Protein AF-A0A660HN56-F1 (afdb_monomer_lite)

Radius of gyration: 24.52 Å; chains: 1; bounding box: 42×34×96 Å

Structure (mmCIF, N/CA/C/O backbone):
data_AF-A0A660HN56-F1
#
_entry.id   AF-A0A660HN56-F1
#
loop_
_atom_site.group_PDB
_atom_site.id
_atom_site.type_symbol
_atom_site.label_atom_id
_atom_site.label_alt_id
_atom_site.label_comp_id
_atom_site.label_asym_id
_atom_site.label_entity_id
_atom_site.label_seq_id
_atom_site.pdbx_PDB_ins_code
_atom_site.Cartn_x
_atom_site.Cartn_y
_atom_site.Cartn_z
_atom_site.occupancy
_atom_site.B_iso_or_equiv
_atom_site.auth_seq_id
_atom_site.auth_comp_id
_atom_site.auth_asym_id
_atom_site.auth_atom_id
_atom_site.pdbx_PDB_model_num
ATOM 1 N N . MET A 1 1 ? 21.297 7.603 -76.019 1.00 39.81 1 MET A N 1
ATOM 2 C CA . MET A 1 1 ? 21.100 8.470 -74.834 1.00 39.81 1 MET A CA 1
ATOM 3 C C . MET A 1 1 ? 19.832 8.031 -74.113 1.00 39.81 1 MET A C 1
ATOM 5 O O . MET A 1 1 ? 18.761 8.157 -74.688 1.00 39.81 1 MET A O 1
ATOM 9 N N . GLN A 1 2 ? 19.941 7.459 -72.910 1.00 41.53 2 GLN A N 1
ATOM 10 C CA . GLN A 1 2 ? 18.777 7.112 -72.084 1.00 41.53 2 GLN A CA 1
ATOM 11 C C . GLN A 1 2 ? 18.459 8.267 -71.130 1.00 41.53 2 GLN A C 1
ATOM 13 O O . GLN A 1 2 ? 19.328 8.745 -70.405 1.00 41.53 2 GLN A O 1
ATOM 18 N N . ASN A 1 3 ? 17.207 8.720 -71.158 1.00 48.81 3 ASN A N 1
ATOM 19 C CA . ASN A 1 3 ? 16.714 9.828 -70.353 1.00 48.81 3 ASN A CA 1
ATOM 20 C C . ASN A 1 3 ? 16.182 9.271 -69.022 1.00 48.81 3 ASN A C 1
ATOM 22 O O . ASN A 1 3 ? 15.076 8.732 -68.961 1.00 48.81 3 ASN A O 1
ATOM 26 N N . ILE A 1 4 ? 16.980 9.356 -67.957 1.00 54.97 4 ILE A N 1
ATOM 27 C CA . ILE A 1 4 ? 16.567 8.919 -66.618 1.00 54.97 4 ILE A CA 1
ATOM 28 C C . ILE A 1 4 ? 15.692 10.023 -66.015 1.00 54.97 4 ILE A C 1
ATOM 30 O O . ILE A 1 4 ? 16.190 11.029 -65.506 1.00 54.97 4 ILE A O 1
ATOM 34 N N . LYS A 1 5 ? 14.366 9.844 -66.061 1.00 55.28 5 LYS A N 1
ATOM 35 C CA . LYS A 1 5 ? 13.429 10.677 -65.294 1.00 55.28 5 LYS A CA 1
ATOM 36 C C . LYS A 1 5 ? 13.743 10.522 -63.802 1.00 55.28 5 LYS A C 1
ATOM 38 O O . LYS A 1 5 ? 13.498 9.470 -63.216 1.00 55.28 5 LYS A O 1
ATOM 43 N N . LYS A 1 6 ? 14.275 11.580 -63.178 1.00 52.94 6 LYS A N 1
ATOM 44 C CA . LYS A 1 6 ? 14.464 11.656 -61.722 1.00 52.94 6 LYS A CA 1
ATOM 45 C C . LYS A 1 6 ? 13.104 11.561 -61.033 1.00 52.94 6 LYS A C 1
ATOM 47 O O . LYS A 1 6 ? 12.285 12.472 -61.118 1.00 52.94 6 LYS A O 1
ATOM 52 N N . ASN A 1 7 ? 12.884 10.444 -60.351 1.00 50.78 7 ASN A N 1
ATOM 53 C CA . ASN A 1 7 ? 11.679 10.164 -59.586 1.00 50.78 7 ASN A CA 1
ATOM 54 C C . ASN A 1 7 ? 11.642 11.084 -58.354 1.00 50.78 7 ASN A C 1
ATOM 56 O O . ASN A 1 7 ? 12.392 10.884 -57.407 1.00 50.78 7 ASN A O 1
ATOM 60 N N . THR A 1 8 ? 10.813 12.127 -58.370 1.00 52.41 8 THR A N 1
ATOM 61 C CA . THR A 1 8 ? 10.718 13.175 -57.333 1.00 52.41 8 THR A CA 1
ATOM 62 C C . THR A 1 8 ? 10.043 12.719 -56.030 1.00 52.41 8 THR A C 1
ATOM 64 O O . THR A 1 8 ? 9.990 13.486 -55.067 1.00 52.41 8 THR A O 1
ATOM 67 N N . ASN A 1 9 ? 9.589 11.463 -55.951 1.00 56.66 9 ASN A N 1
ATOM 68 C CA . ASN A 1 9 ? 8.907 10.896 -54.781 1.00 56.66 9 ASN A CA 1
ATOM 69 C C . ASN A 1 9 ? 9.781 10.773 -53.521 1.00 56.66 9 ASN A C 1
ATOM 71 O O . ASN A 1 9 ? 9.248 10.766 -52.412 1.00 56.66 9 ASN A O 1
ATOM 75 N N . TYR A 1 10 ? 11.113 10.732 -53.653 1.00 54.84 10 TYR A N 1
ATOM 76 C CA . TYR A 1 10 ? 12.000 10.600 -52.490 1.00 54.84 10 TYR A CA 1
ATOM 77 C C . TYR A 1 10 ? 11.903 11.803 -51.541 1.00 54.84 10 TYR A C 1
ATOM 79 O O . TYR A 1 10 ? 11.897 11.625 -50.326 1.00 54.84 10 TYR A O 1
ATOM 87 N N . LYS A 1 11 ? 11.754 13.025 -52.076 1.00 55.94 11 LYS A N 1
ATOM 88 C CA . LYS A 1 11 ? 11.637 14.237 -51.250 1.00 55.94 11 LYS A CA 1
ATOM 89 C C . LYS A 1 11 ? 10.367 14.203 -50.406 1.00 55.94 11 LYS A C 1
ATOM 91 O O . LYS A 1 11 ? 10.424 14.488 -49.217 1.00 55.94 11 LYS A O 1
ATOM 96 N N . LYS A 1 12 ? 9.238 13.801 -50.999 1.00 59.62 12 LYS A N 1
ATOM 97 C CA . LYS A 1 12 ? 7.933 13.746 -50.322 1.00 59.62 12 LYS A CA 1
ATOM 98 C C . LYS A 1 12 ? 7.923 12.716 -49.186 1.00 59.62 12 LYS A C 1
ATOM 100 O O . LYS A 1 12 ? 7.423 13.017 -48.107 1.00 59.62 12 LYS A O 1
ATOM 105 N N . ASN A 1 13 ? 8.558 11.561 -49.394 1.00 64.75 13 ASN A N 1
ATOM 106 C CA . ASN A 1 13 ? 8.698 10.539 -48.355 1.00 64.75 13 ASN A CA 1
ATOM 107 C C . ASN A 1 13 ? 9.592 11.001 -47.198 1.00 64.75 13 ASN A C 1
ATOM 109 O O . ASN A 1 13 ? 9.250 10.753 -46.049 1.00 64.75 13 ASN A O 1
ATOM 113 N N . ILE A 1 14 ? 10.678 11.736 -47.470 1.00 71.56 14 ILE A N 1
ATOM 114 C CA . ILE A 1 14 ? 11.549 12.280 -46.414 1.00 71.56 14 ILE A CA 1
ATOM 115 C C . ILE A 1 14 ? 10.771 13.223 -45.486 1.00 71.56 14 ILE A C 1
ATOM 117 O O . ILE A 1 14 ? 10.897 13.105 -44.270 1.00 71.56 14 ILE A O 1
ATOM 121 N N . TYR A 1 15 ? 9.927 14.108 -46.029 1.00 70.75 15 TYR A N 1
ATOM 122 C CA . TYR A 1 15 ? 9.119 15.020 -45.208 1.00 70.75 15 TYR A CA 1
ATOM 123 C C . TYR A 1 15 ? 8.108 14.284 -44.323 1.00 70.75 15 TYR A C 1
ATOM 125 O O . TYR A 1 15 ? 7.960 14.631 -43.154 1.00 70.75 15 TYR A O 1
ATOM 133 N N . ILE A 1 16 ? 7.447 13.247 -44.847 1.00 76.69 16 ILE A N 1
ATOM 134 C CA . ILE A 1 16 ? 6.483 12.448 -44.074 1.00 76.69 16 ILE A CA 1
ATOM 135 C C . ILE A 1 16 ? 7.193 11.724 -42.925 1.00 76.69 16 ILE A C 1
ATOM 137 O O . ILE A 1 16 ? 6.751 11.805 -41.779 1.00 76.69 16 ILE A O 1
ATOM 141 N N . THR A 1 17 ? 8.328 11.079 -43.202 1.00 77.12 17 THR A N 1
ATOM 142 C CA . THR A 1 17 ? 9.108 10.374 -42.177 1.00 77.12 17 THR A CA 1
ATOM 143 C C . THR A 1 17 ? 9.617 11.331 -41.097 1.00 77.12 17 THR A C 1
ATOM 145 O O . THR A 1 17 ? 9.566 11.000 -39.912 1.00 77.12 17 THR A O 1
ATOM 148 N N . LEU A 1 18 ? 10.041 12.544 -41.475 1.00 81.31 18 LEU A N 1
ATOM 149 C CA . LEU A 1 18 ? 10.486 13.568 -40.526 1.00 81.31 18 LEU A CA 1
ATOM 150 C C . LEU A 1 18 ? 9.346 14.024 -39.598 1.00 81.31 18 LEU A C 1
ATOM 152 O O . LEU A 1 18 ? 9.545 14.140 -38.391 1.00 81.31 18 LEU A O 1
ATOM 156 N N . MET A 1 19 ? 8.141 14.228 -40.141 1.00 79.25 19 MET A N 1
ATOM 157 C CA . MET A 1 19 ? 6.962 14.630 -39.361 1.00 79.25 19 MET A CA 1
ATOM 158 C C . MET A 1 19 ? 6.532 13.549 -38.360 1.00 79.25 19 MET A C 1
ATOM 160 O O . MET A 1 19 ? 6.151 13.867 -37.230 1.00 79.25 19 MET A O 1
ATOM 164 N N . ILE A 1 20 ? 6.644 12.270 -38.733 1.00 81.81 20 ILE A N 1
ATOM 165 C CA . ILE A 1 20 ? 6.371 11.142 -37.829 1.00 81.81 20 ILE A CA 1
ATOM 166 C C . ILE A 1 20 ? 7.407 11.100 -36.697 1.00 81.81 20 ILE A C 1
ATOM 168 O O . ILE A 1 20 ? 7.032 11.002 -35.529 1.00 81.81 20 ILE A O 1
ATOM 172 N N . LEU A 1 21 ? 8.696 11.248 -37.015 1.00 82.75 21 LEU A N 1
ATOM 173 C CA . LEU A 1 21 ? 9.780 11.294 -36.024 1.00 82.75 21 LEU A CA 1
ATOM 174 C C . LEU A 1 21 ? 9.596 12.431 -35.012 1.00 82.75 21 LEU A C 1
ATOM 176 O O . LEU A 1 21 ? 9.736 12.210 -33.809 1.00 82.75 21 LEU A O 1
ATOM 180 N N . ILE A 1 22 ? 9.231 13.626 -35.483 1.00 85.00 22 ILE A N 1
ATOM 181 C CA . ILE A 1 22 ? 8.946 14.780 -34.619 1.00 85.00 22 ILE A CA 1
ATOM 182 C C . ILE A 1 22 ? 7.739 14.492 -33.718 1.00 85.00 22 ILE A C 1
ATOM 184 O O . ILE A 1 22 ? 7.791 14.769 -32.522 1.00 85.00 22 ILE A O 1
ATOM 188 N N . SER A 1 23 ? 6.683 13.875 -34.253 1.00 81.50 23 SER A N 1
ATOM 189 C CA . SER A 1 23 ? 5.487 13.520 -33.477 1.00 81.50 23 SER A CA 1
ATOM 190 C C . SER A 1 23 ? 5.800 12.512 -32.365 1.00 81.50 23 SER A C 1
ATOM 192 O O . SER A 1 23 ? 5.342 12.676 -31.234 1.00 81.50 23 SER A O 1
ATOM 194 N N . ILE A 1 24 ? 6.638 11.509 -32.652 1.00 80.00 24 ILE A N 1
ATOM 195 C CA . ILE A 1 24 ? 7.109 10.529 -31.662 1.00 80.00 24 ILE A CA 1
ATOM 196 C C . ILE A 1 24 ? 7.974 11.212 -30.594 1.00 80.00 24 ILE A C 1
ATOM 198 O O . ILE A 1 24 ? 7.791 10.962 -29.404 1.00 80.00 24 ILE A O 1
ATOM 202 N N . LEU A 1 25 ? 8.883 12.110 -30.991 1.00 80.50 25 LEU A N 1
ATOM 203 C CA . LEU A 1 25 ? 9.714 12.884 -30.062 1.00 80.50 25 LEU A CA 1
ATOM 204 C C . LEU A 1 25 ? 8.867 13.746 -29.119 1.00 80.50 25 LEU A C 1
ATOM 206 O O . LEU A 1 25 ? 9.097 13.730 -27.910 1.00 80.50 25 LEU A O 1
ATOM 210 N N . ILE A 1 26 ? 7.866 14.451 -29.651 1.00 78.94 26 ILE A N 1
ATOM 211 C CA . ILE A 1 26 ? 6.937 15.269 -28.861 1.00 78.94 26 ILE A CA 1
ATOM 212 C C . ILE A 1 26 ? 6.140 14.387 -27.892 1.00 78.94 26 ILE A C 1
ATOM 214 O O . ILE A 1 26 ? 6.061 14.706 -26.707 1.00 78.94 26 ILE A O 1
ATOM 218 N N . TYR A 1 27 ? 5.612 13.249 -28.353 1.00 76.50 27 TYR A N 1
ATOM 219 C CA . TYR A 1 27 ? 4.894 12.300 -27.498 1.00 76.50 27 TYR A CA 1
ATOM 220 C C . TYR A 1 27 ? 5.771 11.784 -26.343 1.00 76.50 27 TYR A C 1
ATOM 222 O O . TYR A 1 27 ? 5.354 11.798 -25.181 1.00 76.50 27 TYR A O 1
ATOM 230 N N . CYS A 1 28 ? 7.019 11.407 -26.635 1.00 69.31 28 CYS A N 1
ATOM 231 C CA . CYS A 1 28 ? 7.994 10.979 -25.632 1.00 69.31 28 CYS A CA 1
ATOM 232 C C . CYS A 1 28 ? 8.330 12.087 -24.620 1.00 69.31 28 CYS A C 1
ATOM 234 O O . CYS A 1 28 ? 8.469 11.807 -23.427 1.00 69.31 28 CYS A O 1
ATOM 236 N N . LEU A 1 29 ? 8.444 13.342 -25.068 1.00 67.19 29 LEU A N 1
ATOM 237 C CA . LEU A 1 29 ? 8.714 14.494 -24.202 1.00 67.19 29 LEU A CA 1
ATOM 238 C C . LEU A 1 29 ? 7.528 14.819 -23.284 1.00 67.19 29 LEU A C 1
ATOM 240 O O . LEU A 1 29 ? 7.730 15.064 -22.095 1.00 67.19 29 LEU A O 1
ATOM 244 N N . ILE A 1 30 ? 6.296 14.765 -23.800 1.00 67.75 30 ILE A N 1
ATOM 245 C CA . ILE A 1 30 ? 5.078 14.999 -23.009 1.00 67.75 30 ILE A CA 1
ATOM 246 C C . ILE A 1 30 ? 4.934 13.932 -21.916 1.00 67.75 30 ILE A C 1
ATOM 248 O O . ILE A 1 30 ? 4.692 14.273 -20.758 1.00 67.75 30 ILE A O 1
ATOM 252 N N . ASN A 1 31 ? 5.142 12.652 -22.245 1.00 56.94 31 ASN A N 1
ATOM 253 C CA . ASN A 1 31 ? 5.022 11.574 -21.259 1.00 56.94 31 ASN A CA 1
ATOM 254 C C . ASN A 1 31 ? 6.138 11.596 -20.204 1.00 56.94 31 ASN A C 1
ATOM 256 O O . ASN A 1 31 ? 5.867 11.290 -19.045 1.00 56.94 31 ASN A O 1
ATOM 260 N N . LYS A 1 32 ? 7.365 12.013 -20.553 1.00 55.78 32 LYS A N 1
ATOM 261 C CA . LYS A 1 32 ? 8.443 12.209 -19.564 1.00 55.78 32 LYS A CA 1
ATOM 262 C C . LYS A 1 32 ? 8.154 13.344 -18.577 1.00 55.78 32 LYS A C 1
ATOM 264 O O . LYS A 1 32 ? 8.614 13.284 -17.441 1.00 55.78 32 LYS A O 1
ATOM 269 N N . ASN A 1 33 ? 7.387 14.352 -18.995 1.00 46.50 33 ASN A N 1
ATOM 270 C CA . ASN A 1 33 ? 7.068 15.529 -18.187 1.00 46.50 33 ASN A CA 1
ATOM 271 C C . ASN A 1 33 ? 5.767 15.422 -17.387 1.00 46.50 33 ASN A C 1
ATOM 273 O O . ASN A 1 33 ? 5.418 16.378 -16.689 1.00 46.50 33 ASN A O 1
ATOM 277 N N . LYS A 1 34 ? 5.071 14.275 -17.399 1.00 47.69 34 LYS A N 1
ATOM 278 C CA . LYS A 1 34 ? 4.088 13.976 -16.350 1.00 47.69 34 LYS A CA 1
ATOM 279 C C . LYS A 1 34 ? 4.839 13.825 -15.027 1.00 47.69 34 LYS A C 1
ATOM 281 O O . LYS A 1 34 ? 5.174 12.725 -14.599 1.00 47.69 34 LYS A O 1
ATOM 286 N N . LYS A 1 35 ? 5.117 14.959 -14.375 1.00 45.16 35 LYS A N 1
ATOM 287 C CA . LYS A 1 35 ? 5.474 15.007 -12.961 1.00 45.16 35 LYS A CA 1
ATOM 288 C C . LYS A 1 35 ? 4.361 14.280 -12.227 1.00 45.16 35 LYS A C 1
ATOM 290 O O . LYS A 1 35 ? 3.232 14.762 -12.162 1.00 45.16 35 LYS A O 1
ATOM 295 N N . ILE A 1 36 ? 4.690 13.100 -11.722 1.00 50.00 36 ILE A N 1
ATOM 296 C CA . ILE A 1 36 ? 3.876 12.403 -10.742 1.00 50.00 36 ILE A CA 1
ATOM 297 C C . ILE A 1 36 ? 3.841 13.346 -9.550 1.00 50.00 36 ILE A C 1
ATOM 299 O O . ILE A 1 36 ? 4.842 13.541 -8.861 1.00 50.00 36 ILE A O 1
ATOM 303 N N . ASN A 1 37 ? 2.718 14.039 -9.401 1.00 40.22 37 ASN A N 1
ATOM 304 C CA . ASN A 1 37 ? 2.498 14.901 -8.264 1.00 40.22 37 ASN A CA 1
ATOM 305 C C . ASN A 1 37 ? 2.382 13.946 -7.080 1.00 40.22 37 ASN A C 1
ATOM 307 O O . ASN A 1 37 ? 1.400 13.212 -6.980 1.00 40.22 37 ASN A O 1
ATOM 311 N N . ILE A 1 38 ? 3.422 13.872 -6.251 1.00 53.06 38 ILE A N 1
ATOM 312 C CA . ILE A 1 38 ? 3.363 13.128 -4.996 1.00 53.06 38 ILE A CA 1
ATOM 313 C C . ILE A 1 38 ? 2.382 13.917 -4.135 1.00 53.06 38 ILE A C 1
ATOM 315 O O . ILE A 1 38 ? 2.738 14.922 -3.523 1.00 53.06 38 ILE A O 1
ATOM 319 N N . VAL A 1 39 ? 1.108 13.534 -4.199 1.00 54.31 39 VAL A N 1
ATOM 320 C CA . VAL A 1 39 ? 0.046 14.196 -3.454 1.00 54.31 39 VAL A CA 1
ATOM 321 C C . VAL A 1 39 ? 0.306 13.899 -1.986 1.00 54.31 39 VAL A C 1
ATOM 323 O O . VAL A 1 39 ? 0.208 12.752 -1.550 1.00 54.31 39 VAL A O 1
ATOM 326 N N . ASN A 1 40 ? 0.648 14.930 -1.213 1.00 60.09 40 ASN A N 1
ATOM 327 C CA . ASN A 1 40 ? 0.567 14.836 0.237 1.00 60.09 40 ASN A CA 1
ATOM 328 C C . ASN A 1 40 ? -0.903 14.613 0.582 1.00 60.09 40 ASN A C 1
ATOM 330 O O . ASN A 1 40 ? -1.731 15.518 0.487 1.00 60.09 40 ASN A O 1
ATOM 334 N N . LYS A 1 41 ? -1.231 13.365 0.894 1.00 69.69 41 LYS A N 1
ATOM 335 C CA . LYS A 1 41 ? -2.592 12.938 1.158 1.00 69.69 41 LYS A CA 1
ATOM 336 C C . LYS A 1 41 ? -3.011 13.444 2.536 1.00 69.69 41 LYS A C 1
ATOM 338 O O . LYS A 1 41 ? -2.360 13.139 3.532 1.00 69.69 41 LYS A O 1
ATOM 343 N N . GLN A 1 42 ? -4.072 14.242 2.586 1.00 79.06 42 GLN A N 1
ATOM 344 C CA . GLN A 1 42 ? -4.616 14.750 3.842 1.00 79.06 42 GLN A CA 1
ATOM 345 C C . GLN A 1 42 ? -5.485 13.679 4.512 1.00 79.06 42 GLN A C 1
ATOM 347 O O . GLN A 1 42 ? -6.265 12.996 3.850 1.00 79.06 42 GLN A O 1
ATOM 352 N N . ILE A 1 43 ? -5.360 13.553 5.833 1.00 81.75 43 ILE A N 1
ATOM 353 C CA . ILE A 1 43 ? -6.226 12.697 6.648 1.00 81.75 43 I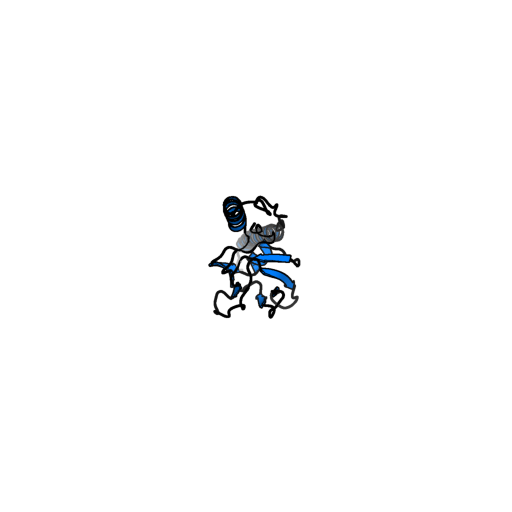LE A CA 1
ATOM 354 C C . ILE A 1 43 ? -7.617 13.330 6.716 1.00 81.75 43 ILE A C 1
ATOM 356 O O . ILE A 1 43 ? -7.748 14.512 7.028 1.00 81.75 43 ILE A O 1
ATOM 360 N N . THR A 1 44 ? -8.651 12.547 6.410 1.00 85.31 44 THR A N 1
ATOM 361 C CA . THR A 1 44 ? -10.049 13.022 6.338 1.00 85.31 44 THR A CA 1
ATOM 362 C C . THR A 1 44 ? -11.012 12.237 7.233 1.00 85.31 44 THR A C 1
ATOM 364 O O . THR A 1 44 ? -12.204 12.534 7.250 1.00 85.31 44 THR A O 1
ATOM 367 N N . TRP A 1 45 ? -10.511 11.253 7.984 1.00 88.50 45 TRP A N 1
ATOM 368 C CA . TRP A 1 45 ? -11.264 10.474 8.972 1.00 88.50 45 TRP A CA 1
ATOM 369 C C . TRP A 1 45 ? -10.829 10.839 10.395 1.00 88.50 45 TRP A C 1
ATOM 371 O O . TRP A 1 45 ? -9.739 11.376 10.609 1.00 88.50 45 TRP A O 1
ATOM 381 N N . ASN A 1 46 ? -11.673 10.525 11.382 1.00 88.2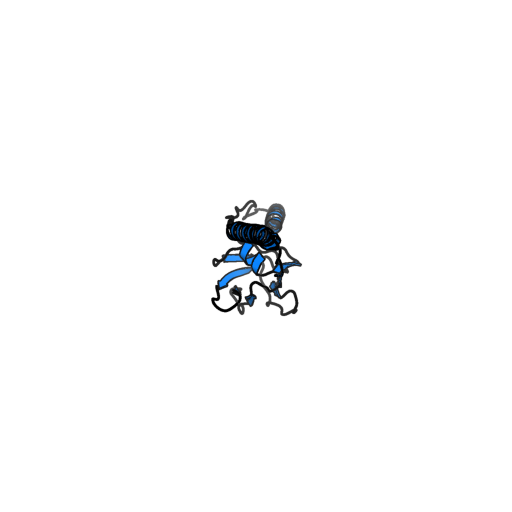5 46 ASN A N 1
ATOM 382 C CA . ASN A 1 46 ? -11.290 10.637 12.786 1.00 88.25 46 ASN A CA 1
ATOM 383 C C . ASN A 1 46 ? -10.264 9.545 13.124 1.00 88.25 46 ASN A C 1
ATOM 385 O O . ASN A 1 46 ? -10.590 8.362 13.071 1.00 88.25 46 ASN A O 1
ATOM 389 N N . LEU A 1 47 ? -9.035 9.936 13.464 1.00 88.94 47 LEU A N 1
ATOM 390 C CA . LEU A 1 47 ? -7.980 9.000 13.864 1.00 88.94 47 LEU A CA 1
ATOM 391 C C . LEU A 1 47 ? -8.243 8.350 15.225 1.00 88.94 47 LEU A C 1
ATOM 393 O O . LEU A 1 47 ? -7.852 7.204 15.418 1.00 88.94 47 LEU A O 1
ATOM 397 N N . ASN A 1 48 ? -8.916 9.067 16.130 1.00 92.81 48 ASN A N 1
ATOM 398 C CA . ASN A 1 48 ? -9.182 8.646 17.505 1.00 92.81 48 ASN A CA 1
ATOM 399 C C . ASN A 1 48 ? -10.703 8.669 17.770 1.00 92.81 48 ASN A C 1
ATOM 401 O O . ASN A 1 48 ? -11.208 9.554 18.468 1.00 92.81 48 ASN A O 1
ATOM 405 N N . PRO A 1 49 ? -11.466 7.759 17.142 1.00 91.88 49 PRO A N 1
ATOM 406 C CA . PRO A 1 49 ? -12.893 7.589 17.405 1.00 91.88 49 PRO A CA 1
ATOM 407 C C . PRO A 1 49 ? -13.139 7.230 18.872 1.00 91.88 49 PRO A C 1
ATOM 409 O O . PRO A 1 49 ? -12.384 6.464 19.458 1.00 91.88 49 PRO A O 1
ATOM 412 N N . SER A 1 50 ? -14.206 7.769 19.463 1.00 93.75 50 SER A N 1
ATOM 413 C CA . SER A 1 50 ? -14.546 7.517 20.875 1.00 93.75 50 SER A CA 1
ATOM 414 C C . SER A 1 50 ? -15.514 6.347 21.055 1.00 93.75 50 SER A C 1
ATOM 416 O O . SER A 1 50 ? -15.745 5.887 22.169 1.00 93.75 50 SER A O 1
ATOM 418 N N . THR A 1 51 ? -16.117 5.867 19.965 1.00 95.88 51 THR A N 1
ATOM 419 C CA . THR A 1 51 ? -17.072 4.754 19.980 1.00 95.88 51 THR A CA 1
ATOM 420 C C . THR A 1 51 ? -16.787 3.763 18.858 1.00 95.88 51 THR A C 1
ATOM 422 O O . THR A 1 51 ? -16.247 4.124 17.812 1.00 95.88 51 THR A O 1
ATOM 425 N N . GLU A 1 52 ? -17.237 2.518 19.025 1.00 94.75 52 GLU A N 1
ATOM 426 C CA . GLU A 1 52 ? -17.141 1.483 17.986 1.00 94.75 52 GLU A CA 1
ATOM 427 C C . GLU A 1 52 ? -17.849 1.907 16.683 1.00 94.75 52 GLU A C 1
ATOM 429 O O . GLU A 1 52 ? -17.391 1.620 15.577 1.00 94.75 52 GLU A O 1
ATOM 434 N N . LYS A 1 53 ? -18.960 2.650 16.781 1.00 95.75 53 LYS A N 1
ATOM 435 C CA . LYS A 1 53 ? -19.676 3.168 15.606 1.00 95.75 53 LYS A CA 1
ATOM 436 C C . LYS A 1 53 ? -18.828 4.181 14.835 1.00 95.75 53 LYS A C 1
ATOM 438 O O . LYS A 1 53 ? -18.746 4.099 13.611 1.00 95.75 53 LYS A O 1
ATOM 443 N N . GLU A 1 54 ? -18.204 5.122 15.537 1.00 94.44 54 GLU A N 1
ATOM 444 C CA . GLU A 1 54 ? -17.293 6.098 14.929 1.00 94.44 54 GLU A CA 1
ATOM 445 C C . G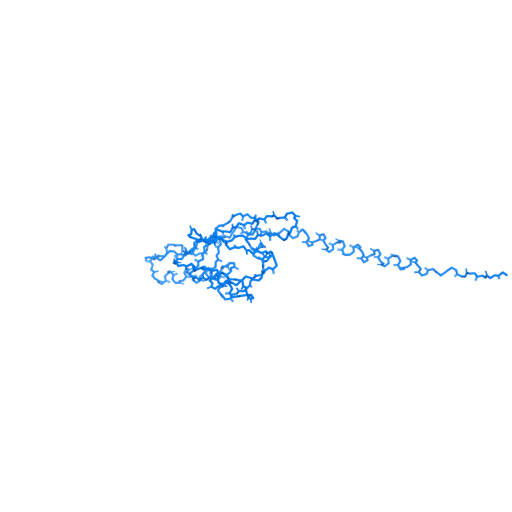LU A 1 54 ? -16.062 5.420 14.334 1.00 94.44 54 GLU A C 1
ATOM 447 O O . GLU A 1 54 ? -15.651 5.777 13.230 1.00 94.44 54 GLU A O 1
ATOM 452 N N . TYR A 1 55 ? -15.528 4.405 15.018 1.00 94.94 55 TYR A N 1
ATOM 453 C CA . TYR A 1 55 ? -14.408 3.615 14.524 1.00 94.94 55 TYR A CA 1
ATOM 454 C C . TYR A 1 55 ? -14.726 2.959 13.184 1.00 94.94 55 TYR A C 1
ATOM 456 O O . TYR A 1 55 ? -13.979 3.134 12.225 1.00 94.94 55 TYR A O 1
ATOM 464 N N . ASN A 1 56 ? -15.871 2.287 13.069 1.00 94.69 56 ASN A N 1
ATOM 465 C CA . ASN A 1 56 ? -16.266 1.631 11.823 1.00 94.69 56 ASN A CA 1
ATOM 466 C C . ASN A 1 56 ? -16.506 2.626 10.671 1.00 94.69 56 ASN A C 1
ATOM 468 O O . ASN A 1 56 ? -16.202 2.323 9.514 1.00 94.69 56 ASN A O 1
ATOM 472 N N . ILE A 1 57 ? -17.006 3.834 10.964 1.00 95.06 57 ILE A N 1
ATOM 473 C CA . ILE A 1 57 ? -17.150 4.905 9.964 1.00 95.06 57 ILE A CA 1
ATOM 474 C C . ILE A 1 57 ? -15.773 5.394 9.499 1.00 95.06 57 ILE A C 1
ATOM 476 O O . ILE A 1 57 ? -15.525 5.460 8.292 1.00 95.06 57 ILE A O 1
ATOM 480 N N . ALA A 1 58 ? -14.880 5.708 10.440 1.00 93.69 58 ALA A N 1
ATOM 481 C CA . ALA A 1 58 ? -13.532 6.181 10.146 1.00 93.69 58 ALA A CA 1
ATOM 482 C C . ALA A 1 58 ? -12.714 5.128 9.382 1.00 93.69 58 ALA A C 1
ATOM 484 O O . ALA A 1 58 ? -12.023 5.458 8.419 1.00 93.69 58 ALA A O 1
ATOM 485 N N . LEU A 1 59 ? -12.848 3.851 9.754 1.00 93.38 59 LEU A N 1
ATOM 486 C CA . LEU A 1 59 ? -12.151 2.743 9.107 1.00 93.38 59 LEU A CA 1
ATOM 487 C C . LEU A 1 59 ? -12.581 2.618 7.646 1.00 93.38 59 LEU A C 1
ATOM 489 O O . LEU A 1 59 ? -11.736 2.576 6.757 1.00 93.38 59 LEU A O 1
ATOM 493 N N . LYS A 1 60 ? -13.889 2.664 7.375 1.00 94.06 60 LYS A N 1
ATOM 494 C CA . LYS A 1 60 ? -14.416 2.614 6.006 1.00 94.06 60 LYS A CA 1
ATOM 495 C C . LYS A 1 60 ? -13.953 3.806 5.161 1.00 94.06 60 LYS A C 1
ATOM 497 O O . LYS A 1 60 ? -13.686 3.658 3.969 1.00 94.06 60 LYS A O 1
ATOM 502 N N . GLN A 1 61 ? -13.868 5.001 5.748 1.00 93.88 61 GLN A N 1
ATOM 503 C CA . GLN A 1 61 ? -13.332 6.181 5.062 1.00 93.88 61 GLN A CA 1
ATOM 504 C C . GLN A 1 61 ? -11.857 5.994 4.696 1.00 93.88 61 GLN A C 1
ATOM 506 O O . GLN A 1 61 ? -11.476 6.284 3.562 1.00 93.88 61 GLN A O 1
ATOM 511 N N . TRP A 1 62 ? -11.060 5.463 5.622 1.00 93.56 62 TRP A N 1
ATOM 512 C CA . TRP A 1 62 ? -9.657 5.147 5.387 1.00 93.56 62 TRP A CA 1
ATOM 513 C C . TRP A 1 62 ? -9.481 4.095 4.278 1.00 93.56 62 TRP A C 1
ATOM 515 O O . TRP A 1 62 ? -8.809 4.376 3.284 1.00 93.56 62 TRP A O 1
ATOM 525 N N . GLU A 1 63 ? -10.170 2.949 4.367 1.00 93.00 63 GLU A N 1
ATOM 526 C CA . GLU A 1 63 ? -10.128 1.861 3.369 1.00 93.00 63 GLU A CA 1
ATOM 527 C C . GLU A 1 63 ? -10.470 2.347 1.952 1.00 93.00 63 GLU A C 1
ATOM 529 O O . GLU A 1 63 ? -9.838 1.963 0.961 1.00 93.00 63 GLU A O 1
ATOM 534 N N . ASN A 1 64 ? -11.462 3.236 1.837 1.00 92.25 64 ASN A N 1
ATOM 535 C CA . ASN A 1 64 ? -11.874 3.799 0.553 1.00 92.25 64 ASN A CA 1
ATOM 536 C C . ASN A 1 64 ? -10.775 4.628 -0.112 1.00 92.25 64 ASN A C 1
ATOM 538 O O . ASN A 1 64 ? -10.724 4.687 -1.346 1.00 92.25 64 ASN A O 1
ATOM 542 N N . GLN A 1 65 ? -9.916 5.249 0.695 1.00 89.56 65 GLN A N 1
ATOM 543 C CA . GLN A 1 65 ? -8.859 6.130 0.232 1.00 89.56 65 GLN A CA 1
ATOM 544 C C . GLN A 1 65 ? -7.533 5.410 0.012 1.00 89.56 65 GLN A C 1
ATOM 546 O O . GLN A 1 65 ? -6.683 5.987 -0.661 1.00 89.56 65 GLN A O 1
ATOM 551 N N . CYS A 1 66 ? -7.319 4.216 0.569 1.00 91.56 66 CYS A N 1
ATOM 552 C CA . CYS A 1 66 ? -6.051 3.490 0.474 1.00 91.56 66 CYS A CA 1
ATOM 553 C C . CYS A 1 66 ? -5.494 3.416 -0.957 1.00 91.56 66 CYS A C 1
ATOM 555 O O . CYS A 1 66 ? -6.225 3.116 -1.909 1.00 91.56 66 CYS A O 1
ATOM 557 N N . TYR A 1 67 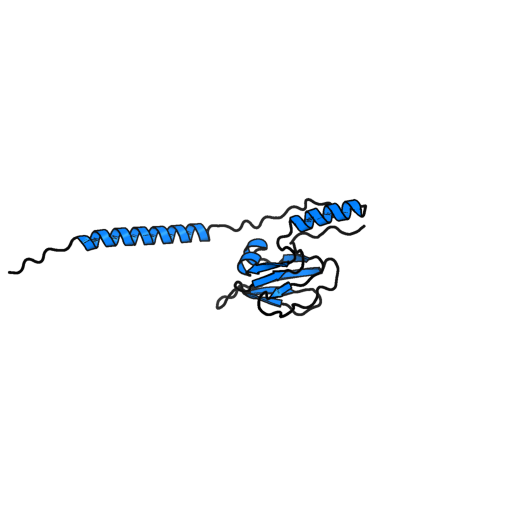? -4.182 3.636 -1.102 1.00 91.25 67 TYR A N 1
ATOM 558 C CA . TYR A 1 67 ? -3.469 3.434 -2.368 1.00 91.25 67 TYR A CA 1
ATOM 559 C C . TYR A 1 67 ? -3.624 2.011 -2.902 1.00 91.25 67 TYR A C 1
ATOM 561 O O . TYR A 1 67 ? -3.840 1.835 -4.109 1.00 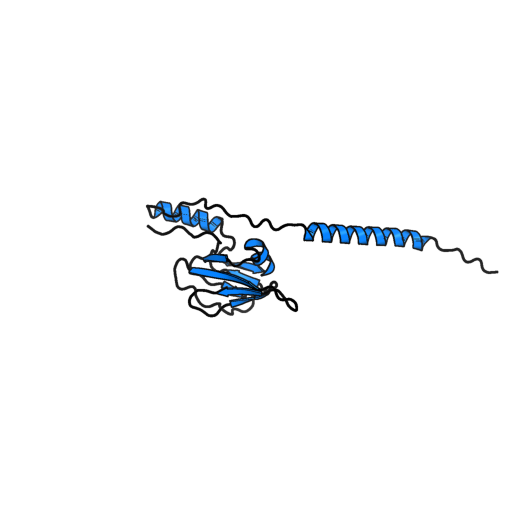91.25 67 TYR A O 1
ATOM 569 N N . PHE A 1 68 ? -3.523 1.032 -1.999 1.00 92.12 68 PHE A N 1
ATOM 570 C CA . PHE A 1 68 ? -3.608 -0.392 -2.296 1.00 92.12 68 PHE A CA 1
ATOM 571 C C . PHE A 1 68 ? -4.801 -0.987 -1.569 1.00 92.12 68 PHE A C 1
ATOM 573 O O . PHE A 1 68 ? -4.961 -0.795 -0.361 1.00 92.12 68 PHE A O 1
ATOM 580 N N . LYS A 1 69 ? -5.657 -1.671 -2.325 1.00 93.44 69 LYS A N 1
ATOM 581 C CA . LYS A 1 69 ? -6.884 -2.274 -1.811 1.00 93.44 69 LYS A CA 1
ATOM 582 C C . LYS A 1 69 ? -6.744 -3.782 -1.748 1.00 93.44 69 LYS A C 1
ATOM 584 O O . LYS A 1 69 ? -6.104 -4.391 -2.603 1.00 93.44 69 LYS A O 1
ATOM 589 N N . LYS A 1 70 ? -7.401 -4.361 -0.749 1.00 90.56 70 LYS A N 1
ATOM 590 C CA . LYS A 1 70 ? -7.413 -5.799 -0.521 1.00 90.56 70 LYS A CA 1
ATOM 591 C C . LYS A 1 70 ? -7.905 -6.565 -1.754 1.00 90.56 70 LYS A C 1
ATOM 593 O O . LYS A 1 70 ? -8.961 -6.250 -2.294 1.00 90.56 70 LYS A O 1
ATOM 598 N N . GLY A 1 71 ? -7.165 -7.603 -2.130 1.00 88.06 71 GLY A N 1
ATOM 599 C CA . GLY A 1 71 ? -7.445 -8.496 -3.252 1.00 88.06 71 GLY A CA 1
ATOM 600 C C . GLY A 1 71 ? -6.959 -7.980 -4.607 1.00 88.06 71 GLY A C 1
ATOM 601 O O . GLY A 1 71 ? -7.065 -8.714 -5.586 1.00 88.06 71 GLY A O 1
ATOM 602 N N . ASN A 1 72 ? -6.418 -6.761 -4.675 1.00 91.44 72 ASN A N 1
ATOM 603 C CA . ASN A 1 72 ? -5.944 -6.186 -5.928 1.00 91.44 72 ASN A CA 1
ATOM 604 C C . ASN A 1 72 ? -4.471 -6.490 -6.180 1.00 91.44 72 ASN A C 1
ATOM 606 O O . ASN A 1 72 ? -3.669 -6.669 -5.260 1.00 91.44 72 ASN A O 1
ATOM 610 N N . GLU A 1 73 ? -4.124 -6.451 -7.458 1.00 91.06 73 GLU A N 1
ATOM 611 C CA . GLU A 1 73 ? -2.770 -6.612 -7.951 1.00 91.06 73 GLU A CA 1
ATOM 612 C C . GLU A 1 73 ? -2.290 -5.319 -8.599 1.00 91.06 73 GLU A C 1
ATOM 614 O O . GLU A 1 73 ? -3.053 -4.628 -9.274 1.00 91.06 73 GLU A O 1
ATOM 619 N N . TYR A 1 74 ? -1.022 -4.994 -8.374 1.00 89.88 74 TYR A N 1
ATOM 620 C CA . TYR A 1 74 ? -0.387 -3.787 -8.883 1.00 89.88 74 TYR A CA 1
ATOM 621 C C . TYR A 1 74 ? 0.974 -4.147 -9.452 1.00 89.88 74 TYR A C 1
ATOM 623 O O . TYR A 1 74 ? 1.742 -4.884 -8.833 1.00 89.88 74 TYR A O 1
ATOM 631 N N . ILE A 1 75 ? 1.292 -3.613 -10.626 1.00 89.06 75 ILE A N 1
ATOM 632 C CA . ILE A 1 75 ? 2.640 -3.755 -11.180 1.00 89.06 75 ILE A CA 1
ATOM 633 C C . ILE A 1 75 ? 3.574 -2.814 -10.408 1.00 89.06 75 ILE A C 1
ATOM 635 O O . ILE A 1 75 ? 3.178 -1.710 -10.029 1.00 89.06 75 ILE A O 1
ATOM 639 N N . GLY A 1 76 ? 4.827 -3.211 -10.194 1.00 85.19 76 GLY A N 1
ATOM 640 C CA . GLY A 1 76 ? 5.814 -2.419 -9.456 1.00 85.19 76 GLY A CA 1
ATOM 641 C C . GLY A 1 76 ? 5.926 -0.950 -9.890 1.00 85.19 76 GLY A C 1
ATOM 642 O O . GLY A 1 76 ? 5.962 -0.035 -9.066 1.00 85.19 76 GLY A O 1
ATOM 643 N N . SER A 1 77 ? 5.885 -0.686 -11.195 1.00 85.44 77 SER A N 1
ATOM 644 C CA . SER A 1 77 ? 5.852 0.682 -11.723 1.00 85.44 77 SER A CA 1
ATOM 645 C C . SER A 1 77 ? 4.640 1.506 -11.248 1.00 85.44 77 SER A C 1
ATOM 647 O O . SER A 1 77 ? 4.780 2.706 -11.014 1.00 85.44 77 SER A O 1
ATOM 649 N N . GLU A 1 78 ? 3.471 0.895 -11.040 1.00 89.62 78 GLU A N 1
ATOM 650 C CA . GLU A 1 78 ? 2.280 1.567 -10.503 1.00 89.62 78 GLU A CA 1
ATOM 651 C C . GLU A 1 78 ? 2.432 1.898 -9.021 1.00 89.62 78 GLU A C 1
ATOM 653 O O . GLU A 1 78 ? 2.059 2.989 -8.589 1.00 89.62 78 GLU A O 1
ATOM 658 N N . ILE A 1 79 ? 3.008 0.975 -8.251 1.00 89.12 79 ILE A N 1
ATOM 659 C CA . ILE A 1 79 ? 3.322 1.171 -6.832 1.00 89.12 79 ILE A CA 1
ATOM 660 C C . ILE A 1 79 ? 4.264 2.362 -6.674 1.00 89.12 79 ILE A C 1
ATOM 662 O O . ILE A 1 79 ? 3.965 3.290 -5.919 1.00 89.12 79 ILE A O 1
ATOM 666 N N . LYS A 1 80 ? 5.344 2.386 -7.462 1.00 86.56 80 LYS A N 1
ATOM 667 C CA . LYS A 1 80 ? 6.270 3.518 -7.538 1.00 86.56 80 LYS A CA 1
ATOM 668 C C . LYS A 1 80 ? 5.544 4.820 -7.861 1.00 86.56 80 LYS A C 1
ATOM 670 O O . LYS A 1 80 ? 5.789 5.838 -7.224 1.00 86.56 80 LYS A O 1
ATOM 675 N N . ASN A 1 81 ? 4.629 4.800 -8.827 1.00 86.56 81 ASN A N 1
ATOM 676 C CA . ASN A 1 81 ? 3.889 5.998 -9.213 1.00 86.56 81 ASN A CA 1
ATOM 677 C C . ASN A 1 81 ? 2.914 6.479 -8.122 1.00 86.56 81 ASN A C 1
ATOM 679 O O . ASN A 1 81 ? 2.622 7.670 -8.063 1.00 86.56 81 ASN A O 1
ATOM 683 N N . LYS A 1 82 ? 2.408 5.586 -7.264 1.00 88.75 82 LYS A N 1
ATOM 684 C CA . LYS A 1 82 ? 1.504 5.930 -6.152 1.00 88.75 82 LYS A CA 1
ATOM 685 C C . LYS A 1 82 ? 2.250 6.444 -4.920 1.00 88.75 82 LYS A C 1
ATOM 687 O O . LYS A 1 82 ? 1.830 7.434 -4.332 1.00 88.75 82 LYS A O 1
ATOM 692 N N . ILE A 1 83 ? 3.338 5.779 -4.527 1.00 87.81 83 ILE A N 1
ATOM 693 C CA . ILE A 1 83 ? 4.070 6.074 -3.280 1.00 87.81 83 ILE A CA 1
ATOM 694 C C . ILE A 1 83 ? 5.217 7.073 -3.514 1.00 87.81 83 ILE A C 1
ATOM 696 O O . ILE A 1 83 ? 5.519 7.905 -2.655 1.00 87.81 83 ILE A O 1
ATOM 700 N N . GLY A 1 84 ? 5.854 6.998 -4.683 1.00 86.19 84 GLY A N 1
ATOM 701 C CA . GLY A 1 84 ? 7.058 7.736 -5.052 1.00 86.19 84 GLY A CA 1
ATOM 702 C C . GLY A 1 84 ? 8.349 6.922 -4.902 1.00 86.19 84 GLY A C 1
ATOM 703 O O . GLY A 1 84 ? 8.342 5.724 -4.625 1.00 86.19 84 GLY A O 1
ATOM 704 N N . ASN A 1 85 ? 9.482 7.608 -5.074 1.00 85.31 85 ASN A N 1
ATOM 705 C CA . ASN A 1 85 ? 10.831 7.017 -5.072 1.00 85.31 85 ASN A CA 1
ATOM 706 C C . ASN A 1 85 ? 11.576 7.211 -3.738 1.00 85.31 85 ASN A C 1
ATOM 708 O O . ASN A 1 85 ? 12.790 7.045 -3.683 1.00 85.31 85 ASN A O 1
ATOM 712 N N . ASN A 1 86 ? 10.872 7.633 -2.689 1.00 85.19 86 ASN A N 1
ATOM 713 C CA . ASN A 1 86 ? 11.451 7.903 -1.376 1.00 85.19 86 ASN A CA 1
ATOM 714 C C . ASN A 1 86 ? 11.014 6.822 -0.393 1.00 85.19 86 ASN A C 1
ATOM 716 O O . ASN A 1 86 ? 9.931 6.255 -0.543 1.00 85.19 86 ASN A O 1
ATOM 720 N N . ASN A 1 87 ? 11.809 6.614 0.654 1.00 87.38 87 ASN A N 1
ATOM 721 C CA . ASN A 1 87 ? 11.431 5.713 1.733 1.00 87.38 87 ASN A CA 1
ATOM 722 C C . ASN A 1 87 ? 10.133 6.196 2.392 1.00 87.38 87 ASN A C 1
ATOM 724 O O . ASN A 1 87 ? 9.973 7.385 2.696 1.00 87.38 87 ASN A O 1
ATOM 728 N N . LYS A 1 88 ? 9.194 5.273 2.593 1.00 89.56 88 LYS A N 1
ATOM 729 C CA . LYS A 1 88 ? 7.883 5.545 3.189 1.00 89.56 88 LYS A CA 1
ATOM 730 C C . LYS A 1 88 ? 7.488 4.412 4.122 1.00 89.56 88 LYS A C 1
ATOM 732 O O . LYS A 1 88 ? 7.866 3.264 3.923 1.00 89.56 88 LYS A O 1
ATOM 737 N N . THR A 1 89 ? 6.684 4.743 5.120 1.00 89.19 89 THR A N 1
ATOM 738 C CA . THR A 1 89 ? 5.938 3.743 5.881 1.00 89.19 89 THR A CA 1
ATOM 739 C C . THR A 1 89 ? 4.577 3.585 5.222 1.00 89.19 89 THR A C 1
ATOM 741 O O . THR A 1 89 ? 3.886 4.578 4.991 1.00 89.19 89 THR A O 1
ATOM 744 N N . LEU A 1 90 ? 4.204 2.350 4.911 1.00 89.56 90 LEU A N 1
ATOM 745 C CA . LEU A 1 90 ? 2.834 1.985 4.600 1.00 89.56 90 LEU A CA 1
ATOM 746 C C . LEU A 1 90 ? 2.200 1.404 5.857 1.00 89.56 90 LEU A C 1
ATOM 748 O O . LEU A 1 90 ? 2.720 0.461 6.445 1.00 89.56 90 LEU A O 1
ATOM 752 N N . HIS A 1 91 ? 1.077 1.968 6.264 1.00 89.81 91 HIS A N 1
ATOM 753 C CA . HIS A 1 91 ? 0.229 1.417 7.301 1.00 89.81 91 HIS A CA 1
ATOM 754 C C . HIS A 1 91 ? -0.767 0.481 6.630 1.00 89.81 91 HIS A C 1
ATOM 756 O O . HIS A 1 91 ? -1.559 0.914 5.788 1.00 89.81 91 HIS A O 1
ATOM 762 N N . CYS A 1 92 ? -0.696 -0.798 6.977 1.00 87.25 92 CYS A N 1
ATOM 763 C CA . CYS A 1 92 ? -1.540 -1.828 6.399 1.00 87.25 92 CYS A CA 1
ATOM 764 C C . CYS A 1 92 ? -2.458 -2.427 7.461 1.00 87.25 92 CYS A C 1
ATOM 766 O O . CYS A 1 92 ? -2.042 -2.648 8.597 1.00 87.25 92 CYS A O 1
ATOM 768 N N . LEU A 1 93 ? -3.694 -2.755 7.083 1.00 87.38 93 LEU A N 1
ATOM 769 C CA . LEU A 1 93 ? -4.503 -3.668 7.892 1.00 87.38 93 LEU A CA 1
ATOM 770 C C . LEU A 1 93 ? -3.905 -5.082 7.828 1.00 87.38 93 LEU A C 1
ATOM 772 O O . LEU A 1 93 ? -2.939 -5.348 7.109 1.00 87.38 93 LEU A O 1
ATOM 776 N N . ARG A 1 94 ? -4.502 -6.021 8.558 1.00 76.69 94 ARG A N 1
ATOM 777 C CA . ARG A 1 94 ? -4.065 -7.419 8.554 1.00 76.69 94 ARG A CA 1
ATOM 778 C C . ARG A 1 94 ? -4.195 -8.050 7.159 1.00 76.69 94 ARG A C 1
ATOM 780 O O . ARG A 1 94 ? -5.301 -8.117 6.619 1.00 76.69 94 ARG A O 1
ATOM 787 N N . GLY A 1 95 ? -3.094 -8.584 6.629 1.00 71.62 95 GLY A N 1
ATOM 788 C CA . GLY A 1 95 ? -3.065 -9.376 5.394 1.00 71.62 95 GLY A CA 1
ATOM 789 C C . GLY A 1 95 ? -1.706 -9.353 4.688 1.00 71.62 95 GLY A C 1
ATOM 790 O O . GLY A 1 95 ? -0.786 -8.653 5.096 1.00 71.62 95 GLY A O 1
ATOM 791 N N . ASN A 1 96 ? -1.564 -10.139 3.624 1.00 74.75 96 ASN A N 1
ATOM 792 C CA . ASN A 1 96 ? -0.254 -10.405 3.027 1.00 74.75 96 ASN A CA 1
ATOM 793 C C . ASN A 1 96 ? -0.005 -9.566 1.773 1.00 74.75 96 ASN A C 1
ATOM 795 O O . ASN A 1 96 ? -0.940 -9.118 1.106 1.00 74.75 96 ASN A O 1
ATOM 799 N N . ILE A 1 97 ? 1.272 -9.409 1.431 1.00 77.75 97 ILE A N 1
ATOM 800 C CA . ILE A 1 97 ? 1.708 -8.892 0.136 1.00 77.75 97 ILE A CA 1
ATOM 801 C C . ILE A 1 97 ? 2.515 -9.995 -0.535 1.00 77.75 97 ILE A C 1
ATOM 803 O O . ILE A 1 97 ? 3.467 -10.514 0.044 1.00 77.75 97 ILE A O 1
ATOM 807 N N . THR A 1 98 ? 2.103 -10.398 -1.732 1.00 75.06 98 THR A N 1
ATOM 808 C CA . THR A 1 98 ? 2.648 -11.579 -2.416 1.00 75.06 98 THR A CA 1
ATOM 809 C C . THR A 1 98 ? 2.952 -11.277 -3.878 1.00 75.06 98 THR A C 1
ATOM 811 O O . THR A 1 98 ? 2.451 -10.302 -4.440 1.00 75.06 98 THR A O 1
ATOM 814 N N . ARG A 1 99 ? 3.784 -12.103 -4.522 1.00 73.00 99 ARG A N 1
ATOM 815 C CA . ARG A 1 99 ? 3.974 -12.033 -5.977 1.00 73.00 99 ARG A CA 1
ATOM 816 C C . ARG A 1 99 ? 2.757 -12.658 -6.669 1.00 73.00 99 ARG A C 1
ATOM 818 O O . ARG A 1 99 ? 2.499 -13.843 -6.470 1.00 73.00 99 ARG A O 1
ATOM 825 N N . GLY A 1 100 ? 2.061 -11.888 -7.507 1.00 58.12 100 GLY A N 1
ATOM 826 C CA . GLY A 1 100 ? 0.765 -12.245 -8.105 1.00 58.12 100 GLY A CA 1
ATOM 827 C C . GLY A 1 100 ? 0.752 -13.524 -8.955 1.00 58.12 100 GLY A C 1
ATOM 828 O O . GLY A 1 100 ? -0.293 -14.145 -9.094 1.00 58.12 100 GLY A O 1
ATOM 829 N N . SER A 1 101 ? 1.900 -13.979 -9.475 1.00 56.88 101 SER A N 1
ATOM 830 C CA . SER A 1 101 ? 1.974 -15.185 -10.319 1.00 56.88 101 SER A CA 1
ATOM 831 C C . SER A 1 101 ? 2.495 -16.449 -9.631 1.00 56.88 101 SER A C 1
ATOM 833 O O . SER A 1 101 ? 2.227 -17.539 -10.129 1.00 56.88 101 SER A O 1
ATOM 835 N N . ASP A 1 102 ? 3.226 -16.343 -8.515 1.00 48.78 102 ASP A N 1
ATOM 836 C CA . ASP A 1 102 ? 4.060 -17.471 -8.055 1.00 48.78 102 ASP A CA 1
ATOM 837 C C . ASP A 1 102 ? 3.648 -18.055 -6.705 1.00 48.78 102 ASP A C 1
ATOM 839 O O . ASP A 1 102 ? 4.263 -19.017 -6.255 1.00 48.78 102 ASP A O 1
ATOM 843 N N . GLY A 1 103 ? 2.651 -17.498 -6.012 1.00 46.81 103 GLY A N 1
ATOM 844 C CA . GLY A 1 103 ? 2.234 -18.027 -4.706 1.00 46.81 103 GLY A CA 1
ATOM 845 C C . GLY A 1 103 ? 3.355 -18.061 -3.653 1.00 46.81 103 GLY A C 1
ATOM 846 O O . GLY A 1 103 ? 3.172 -18.654 -2.590 1.00 46.81 103 GLY A O 1
ATOM 847 N N . ILE A 1 104 ? 4.507 -17.424 -3.921 1.00 47.28 104 ILE A N 1
ATOM 848 C CA . ILE A 1 104 ? 5.543 -17.171 -2.925 1.00 47.28 104 ILE A CA 1
ATOM 849 C C . ILE A 1 104 ? 4.931 -16.152 -1.973 1.00 47.28 104 ILE A C 1
ATOM 851 O O . ILE A 1 104 ? 4.866 -14.949 -2.249 1.00 47.28 104 ILE A O 1
ATOM 855 N N . ASN A 1 105 ? 4.385 -16.689 -0.889 1.00 47.81 105 ASN A N 1
ATOM 856 C CA . ASN A 1 105 ? 3.815 -15.918 0.190 1.00 47.81 105 ASN A CA 1
ATOM 857 C C . ASN A 1 105 ? 4.941 -15.088 0.806 1.00 47.81 105 ASN A C 1
ATOM 859 O O . ASN A 1 105 ? 5.860 -15.643 1.403 1.00 47.81 105 ASN A O 1
ATOM 863 N N . GLY A 1 106 ? 4.860 -13.763 0.676 1.00 48.53 106 GLY A N 1
ATOM 864 C CA . GLY A 1 106 ? 5.432 -12.906 1.702 1.00 48.53 106 GLY A CA 1
ATOM 865 C C . GLY A 1 106 ? 4.786 -13.312 3.020 1.00 48.53 106 GLY A C 1
ATOM 866 O O . GLY A 1 106 ? 3.553 -13.356 3.104 1.00 48.53 106 GLY A O 1
ATOM 867 N N . GLU A 1 107 ? 5.605 -13.729 3.981 1.00 44.78 107 GLU A N 1
ATOM 868 C CA . GLU A 1 107 ? 5.136 -14.154 5.293 1.00 44.78 107 GLU A CA 1
ATOM 869 C C . GLU A 1 107 ? 4.376 -13.038 6.027 1.00 44.78 107 GLU A C 1
ATOM 871 O O . GLU A 1 107 ? 4.243 -11.894 5.584 1.00 44.78 107 GLU A O 1
ATOM 876 N N . GLN A 1 108 ? 3.672 -13.486 7.059 1.00 45.72 108 GLN A N 1
ATOM 877 C CA . GLN A 1 108 ? 2.439 -12.904 7.555 1.00 45.72 108 GLN A CA 1
ATOM 878 C C . GLN A 1 108 ? 2.682 -11.578 8.275 1.00 45.72 108 GLN A C 1
ATOM 880 O O . GLN A 1 108 ? 3.415 -11.514 9.257 1.00 45.72 108 GLN A O 1
ATOM 885 N N . THR A 1 109 ? 1.892 -10.552 7.953 1.00 43.41 109 THR A N 1
ATOM 886 C CA . THR A 1 109 ? 1.660 -9.472 8.921 1.00 43.41 109 THR A CA 1
ATOM 887 C C . THR A 1 109 ? 0.734 -9.999 10.023 1.00 43.41 109 THR A C 1
ATOM 889 O O . THR A 1 109 ? -0.494 -9.868 10.002 1.00 43.41 109 THR A O 1
ATOM 892 N N . ARG A 1 110 ? 1.317 -10.685 11.009 1.00 40.97 110 ARG A N 1
ATOM 893 C CA . ARG A 1 110 ? 0.641 -10.966 12.277 1.00 40.97 110 ARG A CA 1
ATOM 894 C C . ARG A 1 110 ? 0.737 -9.740 13.168 1.00 40.97 110 ARG A C 1
ATOM 896 O O . ARG A 1 110 ? 1.521 -9.731 14.096 1.00 40.97 110 ARG A O 1
ATOM 903 N N . GLU A 1 111 ? -0.075 -8.733 12.868 1.00 39.38 111 GLU A N 1
ATOM 904 C CA . GLU A 1 111 ? -0.646 -7.804 13.847 1.00 39.38 111 GLU A CA 1
ATOM 905 C C . GLU A 1 111 ? -1.633 -6.858 13.153 1.00 39.38 111 GLU A C 1
ATOM 907 O O . GLU A 1 111 ? -1.562 -6.604 11.950 1.00 39.38 111 GLU A O 1
ATOM 912 N N . VAL A 1 112 ? -2.629 -6.398 13.906 1.00 48.53 112 VAL A N 1
ATOM 913 C CA . VAL A 1 112 ? -3.566 -5.371 13.445 1.00 48.53 112 VAL A CA 1
ATOM 914 C C . VAL A 1 112 ? -2.769 -4.070 13.330 1.00 48.53 112 VAL A C 1
ATOM 916 O O . VAL A 1 112 ? -2.200 -3.634 14.321 1.00 48.53 112 VAL A O 1
ATOM 919 N N . ASN A 1 113 ? -2.741 -3.465 12.139 1.00 57.91 113 ASN A N 1
ATOM 920 C CA . ASN A 1 113 ? -1.961 -2.264 11.803 1.00 57.91 113 ASN A CA 1
ATOM 921 C C . ASN A 1 113 ? -0.445 -2.502 11.705 1.00 57.91 113 ASN A C 1
ATOM 923 O O . ASN A 1 113 ? 0.344 -1.857 12.392 1.00 57.91 113 ASN A O 1
ATOM 927 N N . SER A 1 114 ? -0.022 -3.401 10.817 1.00 72.00 114 SER A N 1
ATOM 928 C CA . SER A 1 114 ? 1.401 -3.595 10.537 1.00 72.00 114 SER A CA 1
ATOM 929 C C . SER A 1 114 ? 1.972 -2.412 9.751 1.00 72.00 114 SER A C 1
ATOM 931 O O . SER A 1 114 ? 1.439 -2.036 8.700 1.00 72.00 114 SER A O 1
ATOM 933 N N . GLU A 1 115 ? 3.083 -1.858 10.232 1.00 83.50 115 GLU A N 1
ATOM 934 C CA . GLU A 1 115 ? 3.897 -0.927 9.461 1.00 83.50 115 GLU A CA 1
ATOM 935 C C . GLU A 1 115 ? 4.808 -1.684 8.500 1.00 83.50 115 GLU A C 1
ATOM 937 O O . GLU A 1 115 ? 5.663 -2.469 8.903 1.00 83.50 115 GLU A O 1
ATOM 942 N N . LEU A 1 116 ? 4.680 -1.380 7.218 1.00 84.50 116 LEU A N 1
ATOM 943 C CA . LEU A 1 116 ? 5.546 -1.901 6.182 1.00 84.50 116 LEU A CA 1
ATOM 944 C C . LEU A 1 116 ? 6.463 -0.787 5.686 1.00 84.50 116 LEU A C 1
ATOM 946 O O . LEU A 1 116 ? 6.009 0.215 5.127 1.00 84.50 116 LEU A O 1
ATOM 950 N N . LYS A 1 117 ? 7.770 -0.944 5.881 1.00 87.31 117 LYS A N 1
ATOM 951 C CA . LYS A 1 117 ? 8.763 -0.021 5.329 1.00 87.31 117 LYS A CA 1
ATOM 952 C C . LYS A 1 117 ? 8.915 -0.300 3.842 1.00 87.31 117 LYS A C 1
ATOM 954 O O . LYS A 1 117 ? 9.318 -1.392 3.452 1.00 87.31 117 LYS A O 1
ATOM 959 N N . TYR A 1 118 ? 8.573 0.695 3.037 1.00 88.00 118 TYR A N 1
ATOM 960 C CA . TYR A 1 118 ? 8.816 0.742 1.606 1.00 88.00 118 TYR A CA 1
ATOM 961 C C . TYR A 1 118 ? 10.113 1.504 1.346 1.00 88.00 118 TYR A C 1
ATOM 963 O O . TYR A 1 118 ? 10.264 2.649 1.783 1.00 88.00 118 TYR A O 1
ATOM 971 N N . GLU A 1 119 ? 11.018 0.886 0.600 1.00 89.00 119 GLU A N 1
ATOM 972 C CA . GLU A 1 119 ? 12.247 1.503 0.113 1.00 89.00 119 GLU A CA 1
ATOM 973 C C . GLU A 1 119 ? 12.338 1.330 -1.401 1.00 89.00 119 GLU A C 1
ATOM 975 O O . GLU A 1 119 ? 12.052 0.258 -1.939 1.00 89.00 119 GLU A O 1
ATOM 980 N N . TYR A 1 120 ? 12.765 2.388 -2.085 1.00 87.00 120 TYR A N 1
ATOM 981 C CA . TYR A 1 120 ? 13.015 2.362 -3.519 1.00 87.00 120 TYR A CA 1
ATOM 982 C C . TYR A 1 120 ? 14.517 2.385 -3.780 1.00 87.00 120 TYR A C 1
ATOM 984 O O . TYR A 1 120 ? 15.204 3.354 -3.455 1.00 87.00 120 TYR A O 1
ATOM 992 N N . ILE A 1 121 ? 15.025 1.320 -4.388 1.00 87.19 121 ILE A N 1
ATOM 993 C CA . ILE A 1 121 ? 16.440 1.145 -4.694 1.00 87.19 121 ILE A CA 1
ATOM 994 C C . ILE A 1 121 ? 16.607 1.297 -6.199 1.00 87.19 121 ILE A C 1
ATOM 996 O O . ILE A 1 121 ? 16.253 0.415 -6.985 1.00 87.19 121 ILE A O 1
ATOM 1000 N N . LYS A 1 122 ? 17.162 2.441 -6.599 1.00 83.31 122 LYS A N 1
ATOM 1001 C CA . LYS A 1 122 ? 17.488 2.697 -7.998 1.00 83.31 122 LYS A CA 1
ATOM 1002 C C . LYS A 1 122 ? 18.679 1.836 -8.410 1.00 83.31 122 LYS A C 1
ATOM 1004 O O . LYS A 1 122 ? 19.737 1.934 -7.787 1.00 83.31 122 LYS A O 1
ATOM 1009 N N . HIS A 1 123 ? 18.533 1.047 -9.468 1.00 77.88 123 HIS A N 1
ATOM 1010 C CA . HIS A 1 123 ? 19.609 0.195 -9.967 1.00 77.88 123 HIS A CA 1
ATOM 1011 C C . HIS A 1 123 ? 20.059 0.659 -11.356 1.00 77.88 123 HIS A C 1
ATOM 1013 O O . HIS A 1 123 ? 19.254 0.871 -12.255 1.00 77.88 123 HIS A O 1
ATOM 1019 N N . TYR A 1 124 ? 21.366 0.857 -11.548 1.00 65.50 124 TYR A N 1
ATOM 1020 C CA . TYR A 1 124 ? 21.892 1.457 -12.786 1.00 65.50 124 TYR A CA 1
ATOM 1021 C C . TYR A 1 124 ? 21.896 0.500 -13.984 1.00 65.50 124 TYR A C 1
ATOM 1023 O O . TYR A 1 124 ? 21.834 0.952 -15.125 1.00 65.50 124 TYR A O 1
ATOM 1031 N N . PHE A 1 125 ? 21.974 -0.807 -13.728 1.00 64.06 125 PHE A N 1
ATOM 1032 C CA . PHE A 1 125 ? 22.183 -1.833 -14.758 1.00 64.06 125 PHE A CA 1
ATOM 1033 C C . PHE A 1 125 ? 21.055 -2.870 -14.839 1.00 64.06 125 PHE A C 1
ATOM 1035 O O . PHE A 1 125 ? 21.134 -3.805 -15.629 1.00 64.06 125 PHE A O 1
ATOM 1042 N N . SER A 1 126 ? 20.006 -2.724 -14.029 1.00 74.19 126 SER A N 1
ATOM 1043 C CA . SER A 1 126 ? 18.838 -3.609 -14.036 1.00 74.19 126 SER A CA 1
ATOM 1044 C C . SER A 1 126 ? 17.577 -2.821 -13.704 1.00 74.19 126 SER A C 1
ATOM 1046 O O . SER A 1 126 ? 17.645 -1.617 -13.471 1.00 74.19 126 SER A O 1
ATOM 1048 N N . SER A 1 127 ? 16.431 -3.500 -13.679 1.00 76.75 127 SER A N 1
ATOM 1049 C CA . SER A 1 127 ? 15.193 -2.913 -13.171 1.00 76.75 127 SER A CA 1
ATOM 1050 C C . SER A 1 127 ? 15.387 -2.371 -11.752 1.00 76.75 127 SER A C 1
ATOM 1052 O O . SER A 1 127 ? 16.083 -2.985 -10.938 1.00 76.75 127 SER A O 1
ATOM 1054 N N . ASP A 1 128 ? 14.770 -1.220 -11.486 1.00 82.56 128 ASP A N 1
ATOM 1055 C CA . ASP A 1 128 ? 14.695 -0.650 -10.145 1.00 82.56 128 ASP A CA 1
ATOM 1056 C C . ASP A 1 128 ? 13.950 -1.614 -9.217 1.00 82.56 128 ASP A C 1
ATOM 1058 O O . ASP A 1 128 ? 13.019 -2.308 -9.637 1.00 82.56 128 ASP A O 1
ATOM 1062 N N . ILE A 1 129 ? 14.370 -1.648 -7.956 1.00 85.25 129 ILE A N 1
ATOM 1063 C CA . ILE A 1 129 ? 13.879 -2.609 -6.974 1.00 85.25 129 ILE A CA 1
ATOM 1064 C C . ILE A 1 129 ? 13.092 -1.857 -5.908 1.00 85.25 129 ILE A C 1
ATOM 1066 O O . ILE A 1 129 ? 13.544 -0.849 -5.368 1.00 85.25 129 ILE A O 1
ATOM 1070 N N . MET A 1 130 ? 11.914 -2.366 -5.579 1.00 86.62 130 MET A N 1
ATOM 1071 C CA . MET A 1 130 ? 11.164 -1.972 -4.397 1.00 86.62 130 MET A CA 1
ATOM 1072 C C . MET A 1 130 ? 11.370 -3.031 -3.334 1.00 86.62 130 MET A C 1
ATOM 1074 O O . MET A 1 130 ? 11.227 -4.229 -3.583 1.00 86.62 130 MET A O 1
ATOM 1078 N N . ARG A 1 131 ? 11.685 -2.571 -2.136 1.00 85.38 131 ARG A N 1
ATOM 1079 C CA . ARG A 1 131 ? 11.839 -3.416 -0.969 1.00 85.38 131 ARG A CA 1
ATOM 1080 C C . ARG A 1 131 ? 10.716 -3.105 0.005 1.00 85.38 131 ARG A C 1
ATOM 1082 O O . ARG A 1 131 ? 10.497 -1.946 0.351 1.00 85.38 131 ARG A O 1
ATOM 1089 N N . PHE A 1 132 ? 10.047 -4.150 0.471 1.00 83.38 132 PHE A N 1
ATOM 1090 C CA . PHE A 1 132 ? 9.071 -4.081 1.547 1.00 83.38 132 PHE A CA 1
ATOM 1091 C C . PHE A 1 132 ? 9.588 -4.866 2.743 1.00 83.38 132 PHE A C 1
ATOM 1093 O O . PHE A 1 132 ? 9.912 -6.044 2.625 1.00 83.38 132 PHE A O 1
ATOM 1100 N N . THR A 1 133 ? 9.695 -4.205 3.889 1.00 78.94 133 THR A N 1
ATOM 1101 C CA . THR A 1 133 ? 10.198 -4.818 5.123 1.00 78.94 133 THR A CA 1
ATOM 1102 C C . THR A 1 133 ? 9.184 -4.596 6.231 1.00 78.94 133 THR A C 1
ATOM 1104 O O . THR A 1 133 ? 8.845 -3.452 6.532 1.00 78.94 133 THR A O 1
ATOM 1107 N N . ASN A 1 134 ? 8.699 -5.676 6.835 1.00 71.12 134 ASN A N 1
ATOM 1108 C CA . ASN A 1 134 ? 8.027 -5.600 8.127 1.00 71.12 134 ASN A CA 1
ATOM 1109 C C . ASN A 1 134 ? 9.111 -5.628 9.215 1.00 71.12 134 ASN A C 1
ATOM 1111 O O . ASN A 1 134 ? 10.146 -6.261 9.023 1.00 71.12 134 ASN A O 1
ATOM 1115 N N . THR A 1 135 ? 8.916 -4.951 10.343 1.00 54.06 135 THR A N 1
ATOM 1116 C CA . THR A 1 135 ? 9.938 -4.761 11.397 1.00 54.06 135 THR A CA 1
ATOM 1117 C C . THR A 1 135 ? 10.507 -6.057 11.994 1.00 54.06 135 THR A C 1
ATOM 1119 O O . THR A 1 135 ? 11.493 -5.994 12.724 1.00 54.06 135 THR A O 1
ATOM 1122 N N . ILE A 1 136 ? 9.918 -7.216 11.682 1.00 53.00 136 ILE A N 1
ATOM 1123 C CA . ILE A 1 136 ? 10.213 -8.515 12.300 1.00 53.00 136 ILE A CA 1
ATOM 1124 C C . ILE A 1 136 ? 10.657 -9.584 11.268 1.00 53.00 136 ILE A C 1
ATOM 1126 O O . ILE A 1 136 ? 11.189 -10.616 11.665 1.00 53.00 136 ILE A O 1
ATOM 1130 N N . GLU A 1 137 ? 10.531 -9.358 9.950 1.00 57.16 137 GLU A N 1
ATOM 1131 C CA . GLU A 1 137 ? 10.705 -10.417 8.929 1.00 57.16 137 GLU A CA 1
ATOM 1132 C C . GLU A 1 137 ? 11.637 -10.048 7.758 1.00 57.16 137 GLU A C 1
ATOM 1134 O O . GLU A 1 137 ? 12.004 -8.888 7.548 1.00 57.16 137 GLU A O 1
ATOM 1139 N N . PHE A 1 138 ? 12.034 -11.076 6.992 1.00 61.88 138 PHE A N 1
ATOM 1140 C CA . PHE A 1 138 ? 12.899 -10.960 5.819 1.00 61.88 138 PHE A CA 1
ATOM 1141 C C . PHE A 1 138 ? 12.333 -9.959 4.796 1.00 61.88 138 PHE A C 1
ATOM 1143 O O . PHE A 1 138 ? 11.151 -10.019 4.457 1.00 61.88 138 PHE A O 1
ATOM 1150 N N . PRO A 1 139 ? 13.165 -9.047 4.265 1.00 71.62 139 PRO A N 1
ATOM 1151 C CA . PRO A 1 139 ? 12.714 -8.079 3.279 1.00 71.62 139 PRO A CA 1
ATOM 1152 C C . PRO A 1 139 ? 12.279 -8.773 1.988 1.00 71.62 139 PRO A C 1
ATOM 1154 O O . PRO A 1 139 ? 12.998 -9.614 1.447 1.00 71.62 139 PRO A O 1
ATOM 1157 N N . ILE A 1 140 ? 11.125 -8.366 1.468 1.00 75.38 140 ILE A N 1
ATOM 1158 C CA . ILE A 1 140 ? 10.611 -8.837 0.186 1.00 75.38 140 ILE A CA 1
ATOM 1159 C C . ILE A 1 140 ? 11.026 -7.837 -0.890 1.00 75.38 140 ILE A C 1
ATOM 1161 O O . ILE A 1 140 ? 10.794 -6.632 -0.752 1.00 75.38 140 ILE A O 1
ATOM 1165 N N . TYR A 1 141 ? 11.633 -8.340 -1.961 1.00 78.62 141 TYR A N 1
ATOM 1166 C CA . TYR A 1 141 ? 12.091 -7.539 -3.090 1.00 78.62 141 TYR A CA 1
ATOM 1167 C C . TYR A 1 141 ? 11.221 -7.798 -4.309 1.00 78.62 141 TYR A C 1
ATOM 1169 O O . TYR A 1 141 ? 10.978 -8.945 -4.680 1.00 78.62 141 TYR A O 1
ATOM 1177 N N . PHE A 1 142 ? 10.809 -6.721 -4.961 1.00 78.38 142 PHE A N 1
ATOM 1178 C CA . PHE A 1 142 ? 10.106 -6.774 -6.231 1.00 78.38 142 PHE A CA 1
ATOM 1179 C C . PHE A 1 142 ? 10.766 -5.821 -7.211 1.00 78.38 142 PHE A C 1
ATOM 1181 O O . PHE A 1 142 ? 11.132 -4.708 -6.838 1.00 78.38 142 PHE A O 1
ATOM 1188 N N . ASP A 1 143 ? 10.896 -6.229 -8.467 1.00 81.19 143 ASP A N 1
ATOM 1189 C CA . ASP A 1 143 ? 11.283 -5.297 -9.520 1.00 81.19 143 ASP A CA 1
ATOM 1190 C C . ASP A 1 143 ? 10.057 -4.528 -10.057 1.00 81.19 143 ASP A C 1
ATOM 1192 O O . ASP A 1 143 ? 8.899 -4.842 -9.758 1.00 81.19 143 ASP A O 1
ATOM 1196 N N . ASP A 1 144 ? 10.304 -3.491 -10.855 1.00 80.12 144 ASP A N 1
ATOM 1197 C CA . ASP A 1 144 ? 9.274 -2.618 -11.425 1.00 80.12 144 ASP A CA 1
ATOM 1198 C C . ASP A 1 144 ? 8.282 -3.287 -12.399 1.00 80.12 144 ASP A C 1
ATOM 1200 O O . ASP A 1 144 ? 7.261 -2.678 -12.739 1.00 80.12 144 ASP A O 1
ATOM 1204 N N . LYS A 1 145 ? 8.542 -4.526 -12.820 1.00 80.81 145 LYS A N 1
ATOM 1205 C CA . LYS A 1 145 ? 7.713 -5.323 -13.734 1.00 80.81 145 LYS A CA 1
ATOM 1206 C C . LYS A 1 145 ? 6.914 -6.402 -13.016 1.00 80.81 145 LYS A C 1
ATOM 1208 O O . LYS A 1 145 ? 6.042 -7.006 -13.640 1.00 80.81 145 LYS A O 1
ATOM 1213 N N . TRP A 1 146 ? 7.193 -6.675 -11.743 1.00 82.12 146 TRP A N 1
ATOM 1214 C CA . TRP A 1 146 ? 6.489 -7.734 -11.027 1.00 82.12 146 TRP A CA 1
ATOM 1215 C C . TRP A 1 146 ? 5.086 -7.290 -10.656 1.00 82.12 146 TRP A C 1
ATOM 1217 O O . TRP A 1 146 ? 4.858 -6.153 -10.240 1.00 82.12 146 TRP A O 1
ATOM 1227 N N . LEU A 1 147 ? 4.155 -8.226 -10.806 1.00 86.19 147 LEU A N 1
ATOM 1228 C CA . LEU 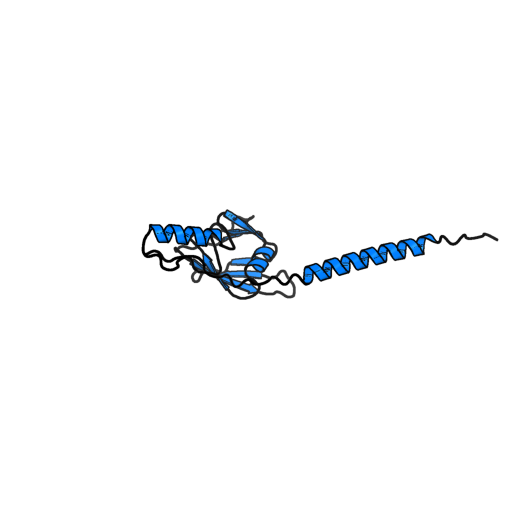A 1 147 ? 2.801 -8.090 -10.311 1.00 86.19 147 LEU A CA 1
ATOM 1229 C C . LEU A 1 147 ? 2.792 -8.448 -8.826 1.00 86.19 147 LEU A C 1
ATOM 1231 O O . LEU A 1 147 ? 3.262 -9.518 -8.434 1.00 86.19 147 LEU A O 1
ATOM 1235 N N . ILE A 1 148 ? 2.288 -7.538 -8.005 1.00 85.25 148 ILE A N 1
ATOM 1236 C CA . ILE A 1 148 ? 2.284 -7.651 -6.551 1.00 85.25 148 ILE A CA 1
ATOM 1237 C C . ILE A 1 148 ? 0.839 -7.597 -6.084 1.00 85.25 148 ILE A C 1
ATOM 1239 O O . ILE A 1 148 ? 0.135 -6.614 -6.319 1.00 85.25 148 ILE A O 1
ATOM 1243 N N . LYS A 1 149 ? 0.402 -8.655 -5.411 1.00 86.50 149 LYS A N 1
ATOM 1244 C CA . LYS A 1 149 ? -0.936 -8.778 -4.851 1.00 86.50 149 LYS A CA 1
ATOM 1245 C C . LYS A 1 149 ? -0.953 -8.268 -3.420 1.00 86.50 149 LYS A C 1
ATOM 1247 O O . LYS A 1 149 ? -0.151 -8.703 -2.597 1.00 86.50 149 LYS A O 1
ATOM 1252 N N . PHE A 1 150 ? -1.896 -7.383 -3.118 1.00 87.25 150 PHE A N 1
ATOM 1253 C CA . PHE A 1 150 ? -2.150 -6.875 -1.775 1.00 87.25 150 PHE A CA 1
ATOM 1254 C C . PHE A 1 150 ? -3.417 -7.530 -1.230 1.00 87.25 150 PHE A C 1
ATOM 1256 O O . PHE A 1 150 ? -4.525 -7.121 -1.558 1.00 87.25 150 PHE A O 1
ATOM 1263 N N . ASP A 1 151 ? -3.289 -8.511 -0.340 1.00 85.56 151 ASP A N 1
ATOM 1264 C CA . ASP A 1 151 ? -4.417 -9.123 0.384 1.00 85.56 151 ASP A CA 1
ATOM 1265 C C . ASP A 1 151 ? -4.831 -8.309 1.626 1.00 85.56 151 ASP A C 1
ATOM 1267 O O . ASP A 1 151 ? -5.480 -8.807 2.550 1.00 85.56 151 ASP A O 1
ATOM 1271 N N . THR A 1 152 ? -4.486 -7.022 1.629 1.00 87.69 152 THR A N 1
ATOM 1272 C CA . THR A 1 152 ? -4.785 -6.047 2.674 1.00 87.69 152 THR A CA 1
ATOM 1273 C C . THR A 1 152 ? -4.990 -4.649 2.080 1.00 87.69 152 THR A C 1
ATOM 1275 O O . THR A 1 152 ? -4.649 -4.390 0.926 1.00 87.69 152 THR A O 1
ATOM 1278 N N . TYR A 1 153 ? -5.561 -3.748 2.873 1.00 91.31 153 TYR A N 1
ATOM 1279 C CA . TYR A 1 153 ? -5.582 -2.320 2.583 1.00 91.31 153 TYR A CA 1
ATOM 1280 C C . TYR A 1 153 ? -4.313 -1.677 3.136 1.00 91.31 153 TYR A C 1
ATOM 1282 O O . TYR A 1 153 ? -4.008 -1.871 4.311 1.00 91.31 153 TYR A O 1
ATOM 1290 N N . CYS A 1 154 ? -3.603 -0.905 2.313 1.00 90.94 154 CYS A N 1
ATOM 1291 C CA . CYS A 1 154 ? -2.395 -0.188 2.718 1.00 90.94 154 CYS A CA 1
ATOM 1292 C C . CYS A 1 154 ? -2.424 1.265 2.245 1.00 90.94 154 CYS A C 1
ATOM 1294 O O . CYS A 1 154 ? -2.799 1.557 1.103 1.00 90.94 154 CYS A O 1
ATOM 1296 N N . ASP A 1 155 ? -1.947 2.169 3.098 1.00 92.19 155 ASP A N 1
ATOM 1297 C CA . ASP A 1 155 ? -1.767 3.577 2.758 1.00 92.19 155 ASP A CA 1
ATOM 1298 C C . ASP A 1 155 ? -0.553 4.209 3.446 1.00 92.19 155 ASP A C 1
ATOM 1300 O O . ASP A 1 155 ? -0.004 3.652 4.386 1.00 92.19 155 ASP A O 1
ATOM 1304 N N . THR A 1 156 ? -0.133 5.395 3.007 1.00 90.50 156 THR A N 1
ATOM 1305 C CA . THR A 1 156 ? 0.916 6.173 3.688 1.00 90.50 156 THR A CA 1
ATOM 1306 C C . THR A 1 156 ? 0.411 6.924 4.923 1.00 90.50 156 THR A C 1
ATOM 1308 O O . THR A 1 156 ? 1.212 7.478 5.667 1.00 90.50 156 THR A O 1
ATOM 1311 N N . THR A 1 157 ? -0.906 6.988 5.129 1.00 90.62 157 THR A N 1
ATOM 1312 C CA . THR A 1 157 ? -1.533 7.550 6.335 1.00 90.62 157 THR A CA 1
ATOM 1313 C C . THR A 1 157 ? -2.018 6.440 7.272 1.00 90.62 157 THR A C 1
ATOM 1315 O O . THR A 1 157 ? -2.563 5.452 6.771 1.00 90.62 157 THR A O 1
ATOM 1318 N N . PRO A 1 158 ? -1.906 6.595 8.602 1.00 90.75 158 PRO A N 1
ATOM 1319 C CA . PRO A 1 158 ? -2.321 5.565 9.552 1.00 90.75 158 PRO A CA 1
ATOM 1320 C C . PRO A 1 158 ? -3.848 5.350 9.569 1.00 90.75 158 PRO A C 1
ATOM 1322 O O . PRO A 1 158 ? -4.597 6.318 9.397 1.00 90.75 158 PRO A O 1
ATOM 1325 N N . PRO A 1 159 ? -4.328 4.108 9.784 1.00 91.31 159 PRO A N 1
ATOM 1326 C CA . PRO A 1 159 ? -5.745 3.827 10.020 1.00 91.31 159 PRO A CA 1
ATOM 1327 C C . PRO A 1 159 ? -6.206 4.420 11.364 1.00 91.31 159 PRO A C 1
ATOM 1329 O O . PRO A 1 159 ? -5.369 4.768 12.201 1.00 91.31 159 PRO A O 1
ATOM 1332 N N . PRO A 1 160 ? -7.525 4.538 11.607 1.00 91.81 160 PRO A N 1
ATOM 1333 C CA . PRO A 1 160 ? -8.024 4.909 12.928 1.00 91.81 160 PRO A CA 1
ATOM 1334 C C . PRO A 1 160 ? -7.627 3.877 13.990 1.00 91.81 160 PRO A C 1
ATOM 1336 O O . PRO A 1 160 ? -7.559 2.672 13.722 1.00 91.81 160 PRO A O 1
ATOM 1339 N N . VAL A 1 161 ? -7.404 4.352 15.210 1.00 89.00 161 VAL A N 1
ATOM 1340 C CA . VAL A 1 161 ? -7.133 3.516 16.383 1.00 89.00 161 VAL A CA 1
ATOM 1341 C C . VAL A 1 161 ? -8.468 3.100 16.997 1.00 89.00 161 VAL A C 1
ATOM 1343 O O . VAL A 1 161 ? -9.392 3.908 17.078 1.00 89.00 161 VAL A O 1
ATOM 1346 N N . LYS A 1 162 ? -8.608 1.826 17.381 1.00 84.75 162 LYS A N 1
ATOM 1347 C CA . LYS A 1 162 ? -9.809 1.375 18.099 1.00 84.75 162 LYS A CA 1
ATOM 1348 C C . LYS A 1 162 ? -9.894 2.059 19.477 1.00 84.75 162 LYS A C 1
ATOM 1350 O O . LYS A 1 162 ? -8.837 2.210 20.091 1.00 84.75 162 LYS A O 1
ATOM 1355 N N . PRO A 1 163 ? -11.095 2.461 19.936 1.00 81.00 163 PRO A N 1
ATOM 1356 C CA . PRO A 1 163 ? -11.310 2.937 21.303 1.00 81.00 163 PRO A CA 1
ATOM 1357 C C . PRO A 1 163 ? -11.071 1.843 22.351 1.00 81.00 163 PRO A C 1
ATOM 1359 O O . PRO A 1 163 ? -11.156 0.642 21.995 1.00 81.00 163 PRO A O 1
#

Secondary structure (DSSP, 8-state):
-------THHHHHHHHHHHHHHHHHHHHHHHHT-------PPP-S-SS-SSHHHHHHHHHHHHHH-SB-TTEEEEHHHHHHHH-SS-EEEEE-S--EEETTT--BPPP--STTEEEEEEEE--SSS--EEEEEETTSPPEEEETT-EEEESS-EESSPPPPP-

Sequence (163 aa):
MQNIKKNTNYKKNIYITLMILISILIYCLINKNKKINIVNKQITWNLNPSTEKEYNIALKQWENQCYFKKGNEYIGSEIKNKIGNNNKTLHCLRGNITRGSDGINGEQTREVNSELKYEYIKHYFSSDIMRFTNTIEFPIYFDDKWLIKFDTYCDTTPPPVKP

Organism: Ziziphus jujuba witches'-broom phytoplasma (NCBI:txid135727)

Foldseek 3Di:
DDDDDDDPVVVVVVVVVVVVVVVVVVVVVVVVPPPLPQDPDDQDADQEDPDPVSQVVQQVVLQVPFPAHAFDKDALLSVCSHRHQAKAKKFKAWDWKDFPPDPPTPDGPPDGGWIWIWHWADDDPDFTWIWTDTPPDDIDIDGRGTIMHHNIGIHRDHGHDDD

pLDDT: mean 76.28, std 16.22, range [39.38, 95.88]